Protein AF-A0A9D6T376-F1 (afdb_monomer)

pLDDT: mean 86.18, std 8.72, range [42.94, 95.0]

Mean predicted aligned error: 9.27 Å

Solvent-accessible surface area (backbone atoms only — not comparable to full-atom values): 6139 Å² total; per-residue (Å²): 133,87,81,71,58,67,71,65,48,52,59,59,74,43,45,68,60,57,46,50,54,46,54,53,51,36,46,54,73,42,64,71,70,85,71,83,85,55,94,90,64,85,88,83,72,82,58,58,64,38,57,50,51,54,54,52,48,50,57,63,57,78,66,73,80,85,81,55,79,44,94,50,92,51,68,74,31,44,58,50,19,54,51,51,40,51,52,51,49,50,56,37,60,78,66,69,68,126

Radius of gyration: 22.72 Å; Cα contacts (8 Å, |Δi|>4): 39; chains: 1; bounding box: 47×29×63 Å

Foldseek 3Di:
DDDDPPVVVVCVVCVVVVVVVVVVVCLLVQVPDPDDDDVPDDDDGPRVVNVVCVVVVVVVQVPDQDAFDFPDDDPVSVVVRVVVSVVVVVVCVVVVSD

Structure (mmCIF, N/CA/C/O backbone):
data_AF-A0A9D6T376-F1
#
_entry.id   AF-A0A9D6T376-F1
#
loop_
_atom_site.group_PDB
_atom_site.id
_atom_site.type_symbol
_atom_site.label_atom_id
_atom_site.label_alt_id
_atom_site.label_comp_id
_atom_site.label_asym_id
_atom_site.label_entity_id
_atom_site.label_seq_id
_atom_site.pdbx_PDB_ins_code
_atom_site.Cartn_x
_atom_site.Cartn_y
_atom_site.Cartn_z
_atom_site.occupancy
_atom_site.B_iso_or_equiv
_atom_site.auth_seq_id
_atom_site.auth_comp_id
_atom_site.auth_asym_id
_atom_site.auth_atom_id
_atom_site.pdbx_PDB_model_num
ATOM 1 N N . MET A 1 1 ? -28.521 13.667 -24.011 1.00 42.94 1 MET A N 1
ATOM 2 C CA . MET A 1 1 ? -27.243 13.437 -23.305 1.00 42.94 1 MET A CA 1
ATOM 3 C C . MET A 1 1 ? -27.285 12.021 -22.772 1.00 42.94 1 MET A C 1
ATOM 5 O O . MET A 1 1 ? -28.193 11.727 -22.005 1.00 42.94 1 MET A O 1
ATOM 9 N N . GLU A 1 2 ? -26.398 11.139 -23.227 1.00 54.25 2 GLU A N 1
ATOM 10 C CA . GLU A 1 2 ? -26.360 9.756 -22.734 1.00 54.25 2 GLU A CA 1
ATOM 11 C C . GLU A 1 2 ? -25.847 9.714 -21.292 1.00 54.25 2 GLU A C 1
ATOM 13 O O . GLU A 1 2 ? -24.827 10.323 -20.963 1.00 54.25 2 GLU A O 1
ATOM 18 N N . GLN A 1 3 ? -26.558 8.990 -20.430 1.00 75.69 3 GLN A N 1
ATOM 19 C CA . GLN A 1 3 ? -26.107 8.711 -19.072 1.00 75.69 3 GLN A CA 1
ATOM 20 C C . GLN A 1 3 ? -25.185 7.490 -19.119 1.00 75.69 3 GLN A C 1
ATOM 22 O O . GLN A 1 3 ? -25.642 6.360 -19.277 1.00 75.69 3 GLN A O 1
ATOM 27 N N . LEU A 1 4 ? -23.875 7.725 -19.019 1.00 79.06 4 LEU A N 1
ATOM 28 C CA . LEU A 1 4 ? -22.888 6.647 -18.960 1.00 79.06 4 LEU A CA 1
ATOM 29 C C . LEU A 1 4 ? -23.123 5.780 -17.707 1.00 79.06 4 LEU A C 1
ATOM 31 O O . LEU A 1 4 ? -23.415 6.327 -16.641 1.00 79.06 4 LEU A O 1
ATOM 35 N N . PRO A 1 5 ? -22.967 4.447 -17.793 1.00 83.25 5 PRO A N 1
ATOM 36 C CA . PRO A 1 5 ? -23.200 3.562 -16.658 1.00 83.25 5 PRO A CA 1
ATOM 37 C C . PRO A 1 5 ? -22.201 3.841 -15.527 1.00 83.25 5 PRO A C 1
ATOM 39 O O . PRO A 1 5 ? -21.029 4.134 -15.777 1.00 83.25 5 PRO A O 1
ATOM 42 N N . LEU A 1 6 ? -22.656 3.701 -14.277 1.00 75.94 6 LEU A N 1
ATOM 43 C CA . LEU A 1 6 ? -21.935 4.135 -13.071 1.00 75.94 6 LEU A CA 1
ATOM 44 C C . LEU A 1 6 ? -20.436 3.740 -13.019 1.00 75.94 6 LEU A C 1
ATOM 46 O O . LEU A 1 6 ? -19.628 4.612 -12.696 1.00 75.94 6 LEU A O 1
ATOM 50 N N . PRO A 1 7 ? -20.004 2.515 -13.403 1.00 76.38 7 PRO A N 1
ATOM 51 C CA . PRO A 1 7 ? -18.581 2.160 -13.406 1.00 76.38 7 PRO A CA 1
ATOM 52 C C . PRO A 1 7 ? -17.728 3.021 -14.352 1.00 76.38 7 PRO A C 1
ATOM 54 O O . PRO A 1 7 ? -16.586 3.341 -14.031 1.00 76.38 7 PRO A O 1
ATOM 57 N N . GLN A 1 8 ? -18.278 3.445 -15.496 1.00 76.12 8 GLN A N 1
ATOM 58 C CA . GLN A 1 8 ? -17.586 4.327 -16.445 1.00 76.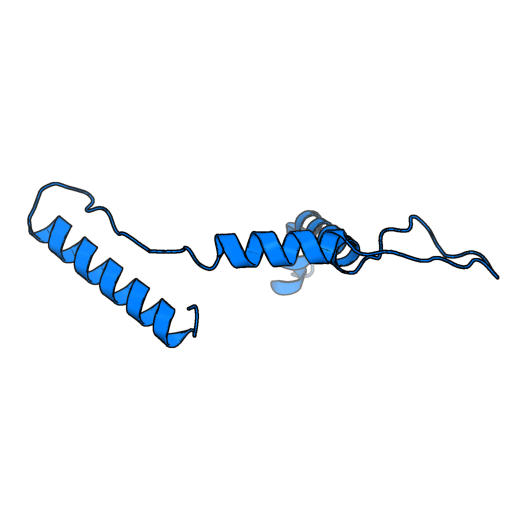12 8 GLN A CA 1
ATOM 59 C C . GLN A 1 8 ? -17.535 5.782 -15.962 1.00 76.12 8 GLN A C 1
ATOM 61 O O . GLN A 1 8 ? -16.617 6.512 -16.334 1.00 76.12 8 GLN A O 1
ATOM 66 N N . VAL A 1 9 ? -18.492 6.203 -15.128 1.00 75.94 9 VAL A N 1
ATOM 67 C CA . VAL A 1 9 ? -18.466 7.513 -14.459 1.00 75.94 9 VAL A CA 1
ATOM 68 C C . VAL A 1 9 ? -17.378 7.519 -13.383 1.00 75.94 9 VAL A C 1
ATOM 70 O O . VAL A 1 9 ? -16.485 8.365 -13.427 1.00 75.94 9 VAL A O 1
ATOM 73 N N . ILE A 1 10 ? -17.371 6.518 -12.494 1.00 70.19 10 ILE A N 1
ATOM 74 C CA . ILE A 1 10 ? -16.364 6.353 -11.430 1.00 70.19 10 ILE A CA 1
ATOM 75 C C . ILE A 1 10 ? -14.944 6.284 -12.019 1.00 70.19 10 ILE A C 1
ATOM 77 O O . ILE A 1 10 ? -14.056 7.018 -11.585 1.00 70.19 10 ILE A O 1
ATOM 81 N N . ALA A 1 11 ? -14.734 5.489 -13.076 1.00 68.75 11 ALA A N 1
ATOM 82 C CA . ALA A 1 11 ? -13.435 5.369 -13.745 1.00 68.75 11 ALA A CA 1
ATOM 83 C C . ALA A 1 11 ? -12.909 6.690 -14.350 1.00 68.75 11 ALA A C 1
ATOM 85 O O . ALA A 1 11 ? -11.701 6.840 -14.540 1.00 68.75 11 ALA A O 1
ATOM 86 N N . ARG A 1 12 ? -13.791 7.656 -14.649 1.00 72.75 12 ARG A N 1
ATOM 87 C CA . ARG A 1 12 ? -13.410 9.001 -15.117 1.00 72.75 12 ARG A CA 1
ATOM 88 C C . ARG A 1 12 ? -13.146 9.956 -13.950 1.00 72.75 12 ARG A C 1
ATOM 90 O O . ARG A 1 12 ? -12.156 10.687 -14.001 1.00 72.75 12 ARG A O 1
ATOM 97 N N . MET A 1 13 ? -13.974 9.908 -12.902 1.00 75.38 13 MET A N 1
ATOM 98 C CA . MET A 1 13 ? -13.801 10.706 -11.677 1.00 75.38 13 MET A CA 1
ATOM 99 C C . MET A 1 13 ? -12.448 10.431 -11.008 1.00 75.38 13 MET A C 1
ATOM 101 O O . MET A 1 13 ? -11.721 11.363 -10.679 1.00 75.38 13 MET A O 1
ATOM 105 N N . ASP A 1 14 ? -12.062 9.160 -10.897 1.00 82.81 14 ASP A N 1
ATOM 106 C CA . ASP A 1 14 ? -10.843 8.734 -10.198 1.00 82.81 14 ASP A CA 1
ATOM 107 C C . ASP A 1 14 ? -9.599 8.618 -11.099 1.00 82.81 14 ASP A C 1
ATOM 109 O O . ASP A 1 14 ? -8.595 8.009 -10.720 1.00 82.81 14 ASP A O 1
ATOM 113 N N . SER A 1 15 ? -9.627 9.213 -12.294 1.00 83.94 15 SER A N 1
ATOM 114 C CA . SER A 1 15 ? -8.574 9.058 -13.312 1.00 83.94 15 SER A CA 1
ATOM 115 C C . SER A 1 15 ? -7.164 9.461 -12.843 1.00 83.94 15 SER A C 1
ATOM 117 O O . SER A 1 15 ? -6.184 8.846 -13.269 1.00 83.94 15 SER A O 1
ATOM 119 N N . GLN A 1 16 ? -7.033 10.426 -11.923 1.00 87.69 16 GLN A N 1
ATOM 120 C CA . GLN A 1 16 ? -5.753 10.759 -11.279 1.00 87.69 16 GLN A CA 1
ATOM 121 C C . GLN A 1 16 ? -5.300 9.682 -10.276 1.00 87.69 16 GLN A C 1
ATOM 123 O O . GLN A 1 16 ? -4.129 9.304 -10.280 1.00 87.69 16 GLN A O 1
ATOM 128 N N . ARG A 1 17 ? -6.210 9.144 -9.449 1.00 86.44 17 ARG A N 1
ATOM 129 C CA . ARG A 1 17 ? -5.890 8.096 -8.460 1.00 86.44 17 ARG A CA 1
ATOM 130 C C . ARG A 1 17 ? -5.474 6.797 -9.150 1.00 86.44 17 ARG A C 1
ATOM 132 O O . ARG A 1 17 ? -4.471 6.197 -8.778 1.00 86.44 17 ARG A O 1
ATOM 139 N N . LEU A 1 18 ? -6.201 6.407 -10.199 1.00 88.12 18 LEU A N 1
ATOM 140 C CA . LEU A 1 18 ? -5.892 5.229 -11.016 1.00 88.12 18 LEU A CA 1
ATOM 141 C C . LEU A 1 18 ? -4.543 5.360 -11.743 1.00 88.12 18 LEU A C 1
ATOM 143 O O . LEU A 1 18 ? -3.815 4.375 -11.860 1.00 88.12 18 LEU A O 1
ATOM 147 N N . ARG A 1 19 ? -4.180 6.573 -12.184 1.00 89.94 19 ARG A N 1
ATOM 148 C CA . ARG A 1 19 ? -2.853 6.861 -12.747 1.00 89.94 19 ARG A CA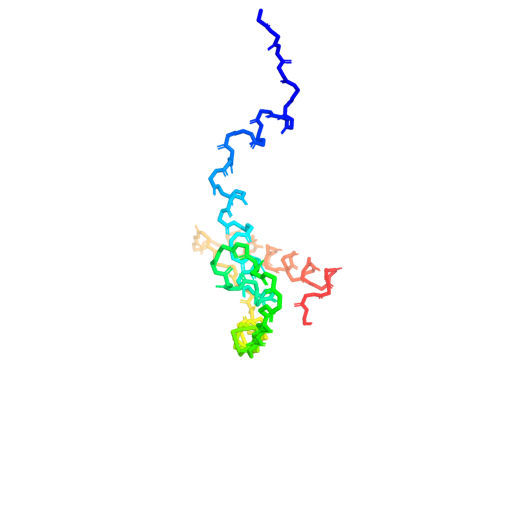 1
ATOM 149 C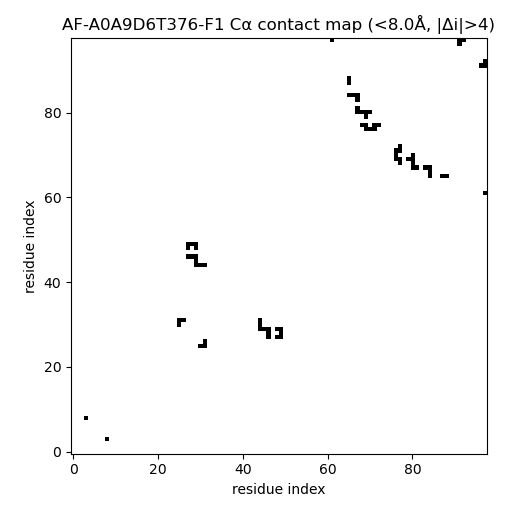 C . ARG A 1 19 ? -1.748 6.675 -11.704 1.00 89.94 19 ARG A C 1
ATOM 151 O O . ARG A 1 19 ? -0.821 5.917 -11.966 1.00 89.94 19 ARG A O 1
ATOM 158 N N . GLY A 1 20 ? -1.883 7.276 -10.519 1.00 91.94 20 GLY A N 1
ATOM 159 C CA . GLY A 1 20 ? -0.899 7.135 -9.438 1.00 91.94 20 GLY A CA 1
ATOM 160 C C . GLY A 1 20 ? -0.718 5.684 -8.979 1.00 91.94 20 GLY A C 1
ATOM 161 O O . GLY A 1 20 ? 0.408 5.213 -8.846 1.00 91.94 20 GLY A O 1
ATOM 162 N N . TYR A 1 21 ? -1.810 4.922 -8.831 1.00 92.12 21 TYR A N 1
ATOM 163 C CA . TYR A 1 21 ? -1.735 3.483 -8.541 1.00 92.12 21 TYR A CA 1
ATOM 164 C C . TYR A 1 21 ? -0.950 2.710 -9.606 1.00 92.12 21 TYR A C 1
ATOM 166 O O . TYR A 1 21 ? -0.150 1.841 -9.260 1.00 92.12 21 TYR A O 1
ATOM 174 N N . ARG A 1 22 ? -1.138 3.039 -10.890 1.00 90.38 22 ARG A N 1
ATOM 175 C CA . ARG A 1 22 ? -0.362 2.432 -11.972 1.00 90.38 22 ARG A CA 1
ATOM 176 C C . ARG A 1 22 ? 1.114 2.820 -11.903 1.00 90.38 22 ARG A C 1
ATOM 178 O O . ARG A 1 22 ? 1.955 1.937 -11.984 1.00 90.38 22 ARG A O 1
ATOM 185 N N . GLU A 1 23 ? 1.430 4.097 -11.713 1.00 91.62 23 GLU A N 1
ATOM 186 C CA . GLU A 1 23 ? 2.812 4.592 -11.622 1.00 91.62 23 GLU A CA 1
ATOM 187 C C . GLU A 1 23 ? 3.572 3.957 -10.441 1.00 91.62 23 GLU A C 1
ATOM 189 O O . GLU A 1 23 ? 4.723 3.545 -10.592 1.00 91.62 23 GLU A O 1
ATOM 194 N N . HIS A 1 24 ? 2.919 3.778 -9.287 1.00 92.56 24 HIS A N 1
ATOM 195 C CA . HIS A 1 24 ? 3.495 3.072 -8.138 1.00 92.56 24 HIS A CA 1
ATOM 196 C C . HIS A 1 24 ? 3.653 1.558 -8.370 1.00 92.56 24 HIS A C 1
ATOM 198 O O . HIS A 1 24 ? 4.659 0.982 -7.953 1.00 92.56 24 HIS A O 1
ATOM 204 N N . LEU A 1 25 ? 2.703 0.910 -9.054 1.00 92.88 25 LEU A N 1
ATOM 205 C CA . LEU A 1 25 ? 2.788 -0.512 -9.407 1.00 92.88 25 LEU A CA 1
ATOM 206 C C . LEU A 1 25 ? 3.882 -0.778 -10.453 1.00 92.88 25 LEU A C 1
ATOM 208 O O . LEU A 1 25 ? 4.663 -1.717 -10.305 1.00 92.88 25 LEU A O 1
ATOM 212 N N . ASP A 1 26 ? 3.981 0.069 -11.477 1.00 92.44 26 ASP A N 1
ATOM 213 C CA . ASP A 1 26 ? 5.030 0.018 -12.496 1.00 92.44 26 ASP A CA 1
ATOM 214 C C . ASP A 1 26 ? 6.415 0.242 -11.838 1.00 92.44 26 ASP A C 1
ATOM 216 O O . ASP A 1 26 ? 7.345 -0.533 -12.083 1.00 92.44 26 ASP A O 1
ATOM 220 N N . PHE A 1 27 ? 6.543 1.187 -10.892 1.00 91.62 27 PHE A N 1
ATOM 221 C CA . PHE A 1 27 ? 7.756 1.367 -10.075 1.00 91.62 27 PHE A CA 1
ATOM 222 C C . PHE A 1 27 ? 8.116 0.129 -9.233 1.00 91.62 27 PHE A C 1
ATOM 224 O O . PHE A 1 27 ? 9.273 -0.304 -9.262 1.00 91.62 27 PHE A O 1
ATOM 231 N N . TYR A 1 28 ? 7.147 -0.458 -8.518 1.00 93.19 28 TYR A N 1
ATOM 232 C CA . TYR A 1 28 ? 7.328 -1.663 -7.693 1.00 93.19 28 TYR A CA 1
ATOM 233 C C . TYR A 1 28 ? 7.746 -2.881 -8.529 1.00 93.19 28 TYR A C 1
ATOM 235 O O . TYR A 1 28 ? 8.603 -3.659 -8.113 1.00 93.19 28 TYR A O 1
ATOM 243 N N . ASN A 1 29 ? 7.223 -3.008 -9.749 1.00 92.25 29 ASN A N 1
ATOM 244 C CA . ASN A 1 29 ? 7.619 -4.044 -10.705 1.00 92.25 29 ASN A CA 1
ATOM 245 C C . ASN A 1 29 ? 8.980 -3.774 -11.384 1.00 92.25 29 ASN A C 1
ATOM 247 O O . ASN A 1 29 ? 9.470 -4.620 -12.131 1.00 92.25 29 ASN A O 1
ATOM 251 N N . GLY A 1 30 ? 9.625 -2.629 -11.129 1.00 91.31 30 GLY A N 1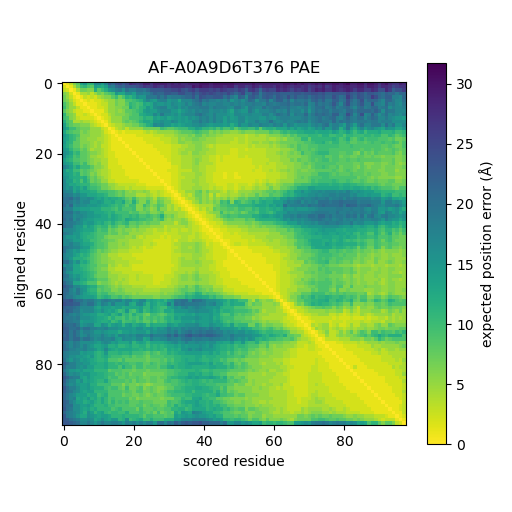
ATOM 252 C CA . GLY A 1 30 ? 10.920 -2.271 -11.718 1.00 91.31 30 GLY A CA 1
ATOM 253 C C . GLY A 1 30 ? 10.835 -1.660 -13.125 1.00 91.31 30 GLY A C 1
ATOM 254 O O . GLY A 1 30 ? 11.857 -1.531 -13.810 1.00 91.31 30 GLY A O 1
ATOM 255 N N . VAL A 1 31 ? 9.644 -1.239 -13.558 1.00 90.00 31 VAL A N 1
ATOM 256 C CA . VAL A 1 31 ? 9.384 -0.521 -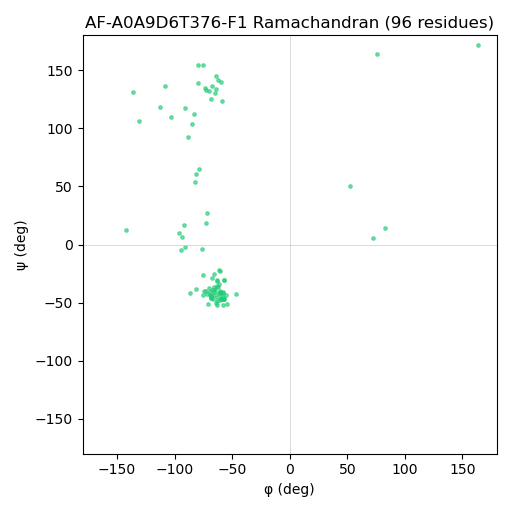14.818 1.00 90.00 31 VAL A CA 1
ATOM 257 C C . VAL A 1 31 ? 9.700 0.970 -14.625 1.00 90.00 31 VAL A C 1
ATOM 259 O O . VAL A 1 31 ? 8.854 1.849 -14.724 1.00 90.00 31 VAL A O 1
ATOM 262 N N . GLN A 1 32 ? 10.963 1.251 -14.302 1.00 81.81 32 GLN A N 1
ATOM 263 C CA . GLN A 1 32 ? 11.458 2.582 -13.914 1.00 81.81 32 GLN A CA 1
ATOM 264 C C . GLN A 1 32 ? 12.044 3.380 -15.096 1.00 81.81 32 GLN A C 1
ATOM 266 O O . GLN A 1 32 ? 12.439 4.535 -14.951 1.00 81.81 32 GLN A O 1
ATOM 271 N N . TRP A 1 33 ? 12.126 2.767 -16.280 1.00 84.44 33 TRP A N 1
ATOM 272 C CA . TRP A 1 33 ? 12.772 3.352 -17.453 1.00 84.44 33 TRP A CA 1
ATOM 273 C C . TRP A 1 33 ? 11.836 4.294 -18.210 1.00 84.44 33 TRP A C 1
ATOM 275 O O . TRP A 1 33 ? 10.886 3.852 -18.855 1.00 84.44 33 TRP A O 1
ATOM 285 N N . LEU A 1 34 ? 12.152 5.589 -18.188 1.00 79.06 34 LEU A N 1
ATOM 286 C CA . LEU A 1 34 ? 11.406 6.606 -18.927 1.00 79.06 34 LEU A CA 1
ATOM 287 C C . LEU A 1 34 ? 11.522 6.396 -20.448 1.00 79.06 34 LEU A C 1
ATOM 289 O O . LEU A 1 34 ? 12.616 6.276 -21.003 1.00 79.06 34 LEU A O 1
ATOM 293 N N . GLY A 1 35 ? 10.373 6.405 -21.127 1.00 81.62 35 GLY A N 1
ATOM 294 C CA . GLY A 1 35 ? 10.276 6.316 -22.585 1.00 81.62 35 GLY A CA 1
ATOM 295 C C . GLY A 1 35 ? 10.519 4.920 -23.176 1.00 81.62 35 GLY A C 1
ATOM 296 O O . GLY A 1 35 ? 11.060 4.006 -22.549 1.00 81.62 35 GLY A O 1
ATOM 297 N N . THR A 1 36 ? 10.112 4.753 -24.434 1.00 80.75 36 THR A N 1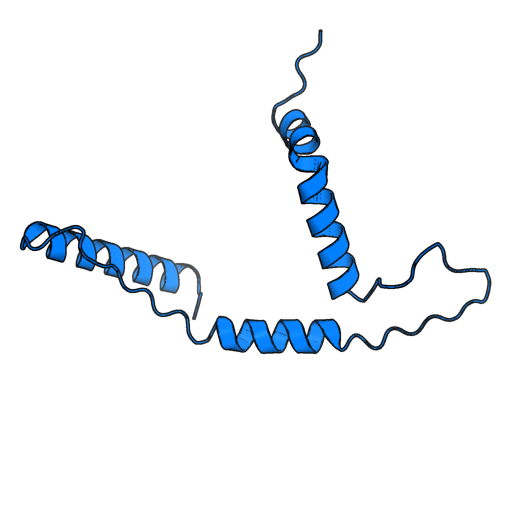
ATOM 298 C CA . THR A 1 36 ? 10.231 3.495 -25.189 1.00 80.75 36 THR A CA 1
ATOM 299 C C . THR A 1 36 ? 11.683 3.028 -25.316 1.00 80.75 36 THR A C 1
ATOM 301 O O . THR A 1 36 ? 12.572 3.838 -25.583 1.00 80.75 36 THR A O 1
ATOM 304 N N . ALA A 1 37 ? 11.920 1.719 -25.194 1.00 81.81 37 ALA A N 1
ATOM 305 C CA . ALA A 1 37 ? 13.229 1.127 -25.465 1.00 81.81 37 ALA A CA 1
ATOM 306 C C . ALA A 1 37 ? 13.624 1.298 -26.942 1.00 81.81 37 ALA A C 1
ATOM 308 O O . ALA A 1 37 ? 12.826 1.047 -27.849 1.00 81.81 37 ALA A O 1
ATOM 309 N N . ARG A 1 38 ? 14.862 1.724 -27.192 1.00 86.12 38 ARG A N 1
ATOM 310 C CA . ARG A 1 38 ? 15.423 1.899 -28.537 1.00 86.12 38 ARG A CA 1
ATOM 311 C C . ARG A 1 38 ? 15.860 0.551 -29.117 1.00 86.12 38 ARG A C 1
ATOM 313 O O . ARG A 1 38 ? 16.208 -0.389 -28.402 1.00 86.12 38 ARG A O 1
ATOM 320 N N . ARG A 1 39 ? 15.886 0.442 -30.448 1.00 86.62 39 ARG A N 1
ATOM 321 C CA . ARG A 1 39 ? 16.317 -0.783 -31.145 1.00 86.62 39 ARG A CA 1
ATOM 322 C C . ARG A 1 39 ? 17.763 -1.135 -30.751 1.00 86.62 39 ARG A C 1
ATOM 324 O O . ARG A 1 39 ? 18.660 -0.331 -30.977 1.00 86.62 39 ARG A O 1
ATOM 331 N N . ARG A 1 40 ? 17.976 -2.353 -30.230 1.00 88.75 40 ARG A N 1
ATOM 332 C CA . ARG A 1 40 ? 19.241 -2.881 -29.650 1.00 88.75 40 ARG A CA 1
ATOM 333 C C . ARG A 1 40 ? 19.646 -2.317 -28.274 1.00 88.75 40 ARG A C 1
ATOM 335 O O . ARG A 1 40 ? 20.713 -2.679 -27.786 1.00 88.75 40 ARG A O 1
ATOM 342 N N . GLU A 1 41 ? 18.822 -1.499 -27.623 1.00 89.06 41 GLU A N 1
ATOM 343 C CA . GLU A 1 41 ? 19.058 -1.082 -26.235 1.00 89.06 41 GLU A CA 1
ATOM 344 C C . GLU A 1 41 ? 18.910 -2.280 -25.278 1.00 89.06 41 GLU A C 1
ATOM 346 O O . GLU A 1 41 ? 17.977 -3.074 -25.408 1.00 89.06 41 GLU A O 1
ATOM 351 N N . ARG A 1 42 ? 19.824 -2.418 -24.309 1.00 87.62 42 ARG A N 1
ATOM 352 C CA . ARG A 1 42 ? 19.718 -3.392 -23.211 1.00 87.62 42 ARG A CA 1
ATOM 353 C C . ARG A 1 42 ? 19.516 -2.632 -21.904 1.00 87.62 42 ARG A C 1
ATOM 355 O O . ARG A 1 42 ? 20.382 -1.855 -21.517 1.00 87.62 42 ARG A O 1
ATOM 362 N N . ARG A 1 43 ? 18.386 -2.867 -21.237 1.00 87.81 43 ARG A N 1
ATOM 363 C CA . ARG A 1 43 ? 18.035 -2.293 -19.928 1.00 87.81 43 ARG A CA 1
ATOM 364 C C . ARG A 1 43 ? 18.113 -3.386 -18.863 1.00 87.81 43 ARG A C 1
ATOM 366 O O . ARG A 1 43 ? 17.652 -4.498 -19.107 1.00 87.81 43 ARG A O 1
ATOM 373 N N . LEU A 1 44 ? 18.690 -3.073 -17.705 1.00 89.19 44 LEU A N 1
ATOM 374 C CA . LEU A 1 44 ? 18.817 -3.981 -16.560 1.00 89.19 44 LEU A CA 1
ATOM 375 C C . LEU A 1 44 ? 18.345 -3.252 -15.298 1.00 89.19 44 LEU A C 1
ATOM 377 O O . LEU A 1 44 ? 19.042 -2.367 -14.808 1.00 89.19 44 LEU A O 1
ATOM 381 N N . THR A 1 45 ? 17.164 -3.600 -14.779 1.00 89.94 45 THR A N 1
ATOM 382 C CA . THR A 1 45 ? 16.686 -3.071 -13.492 1.00 89.94 45 THR A CA 1
ATOM 383 C C . THR A 1 45 ? 17.116 -3.995 -12.358 1.00 89.94 45 THR A C 1
ATOM 385 O O . THR A 1 45 ? 16.646 -5.128 -12.269 1.00 89.94 45 THR A O 1
ATOM 388 N N . PHE A 1 46 ? 17.937 -3.496 -11.436 1.00 91.38 46 PHE A N 1
ATOM 389 C CA . PHE A 1 46 ? 18.193 -4.158 -10.157 1.00 91.38 46 PHE A CA 1
ATOM 390 C C . PHE A 1 46 ? 17.138 -3.688 -9.146 1.00 91.38 46 PHE A C 1
ATOM 392 O O . PHE A 1 46 ? 17.274 -2.629 -8.536 1.00 91.38 46 PHE A O 1
ATOM 399 N N . ASN A 1 47 ? 16.033 -4.432 -9.027 1.00 91.56 47 ASN A N 1
ATOM 400 C CA . ASN A 1 47 ? 14.840 -3.998 -8.289 1.00 91.56 47 ASN A CA 1
ATOM 401 C C . ASN A 1 47 ? 14.976 -4.153 -6.756 1.00 91.56 47 ASN A C 1
ATOM 403 O O . ASN A 1 47 ? 14.252 -4.913 -6.113 1.00 91.56 47 ASN A O 1
ATOM 407 N N . TYR A 1 48 ? 15.900 -3.396 -6.161 1.00 93.00 48 TYR A N 1
ATOM 408 C CA . TYR A 1 48 ? 16.039 -3.278 -4.705 1.00 93.00 48 TYR A CA 1
ATOM 409 C C . TYR A 1 48 ? 14.830 -2.593 -4.047 1.00 93.00 48 TYR A C 1
ATOM 411 O O . TYR A 1 48 ? 14.537 -2.862 -2.884 1.00 93.00 48 TYR A O 1
ATOM 419 N N . ALA A 1 49 ? 14.100 -1.752 -4.792 1.00 90.56 49 ALA A N 1
ATOM 420 C CA . ALA A 1 49 ? 12.899 -1.074 -4.308 1.00 90.56 49 ALA A CA 1
ATOM 421 C C . ALA A 1 49 ? 11.829 -2.073 -3.841 1.00 90.56 49 ALA A C 1
ATOM 423 O O . ALA A 1 49 ? 11.333 -1.942 -2.723 1.00 90.56 49 ALA A O 1
ATOM 424 N N . LYS A 1 50 ? 11.539 -3.115 -4.635 1.00 94.31 50 LYS A N 1
ATOM 425 C CA . LYS A 1 50 ? 10.632 -4.200 -4.232 1.00 94.31 50 LYS A CA 1
ATOM 426 C C . LYS A 1 50 ? 11.091 -4.891 -2.947 1.00 94.31 50 LYS A C 1
ATOM 428 O O . LYS A 1 50 ? 10.289 -5.041 -2.037 1.00 94.31 50 LYS A O 1
ATOM 433 N N . VAL A 1 51 ? 12.374 -5.245 -2.835 1.00 95.00 51 VAL A N 1
ATOM 434 C CA . VAL A 1 51 ? 12.920 -5.921 -1.639 1.00 95.00 51 VAL A CA 1
ATOM 435 C C . VAL A 1 51 ? 12.759 -5.059 -0.381 1.00 95.00 51 VAL A C 1
ATOM 437 O O . VAL A 1 51 ? 12.396 -5.573 0.677 1.00 95.00 51 VAL A O 1
ATOM 440 N N . PHE A 1 52 ? 12.987 -3.746 -0.489 1.00 94.38 52 PHE A N 1
ATOM 441 C CA . PHE A 1 52 ? 12.789 -2.816 0.623 1.00 94.38 52 PHE A CA 1
ATOM 442 C C . PHE A 1 52 ? 11.307 -2.665 0.993 1.00 94.38 52 PHE A C 1
ATOM 444 O O . PHE A 1 52 ? 10.972 -2.769 2.172 1.00 94.38 52 PHE A O 1
ATOM 451 N N . VAL A 1 53 ? 10.422 -2.483 0.005 1.00 93.88 53 VAL A N 1
ATOM 452 C CA . VAL A 1 53 ? 8.965 -2.411 0.220 1.00 93.88 53 VAL A CA 1
ATOM 453 C C . VAL A 1 53 ? 8.463 -3.687 0.890 1.00 93.88 53 VAL A C 1
ATOM 455 O O . VAL A 1 53 ? 7.869 -3.602 1.957 1.00 93.88 53 VAL A O 1
ATOM 458 N N . ASP A 1 54 ? 8.781 -4.862 0.346 1.00 94.25 54 ASP A N 1
ATOM 459 C CA . ASP A 1 54 ? 8.361 -6.152 0.901 1.00 94.25 54 ASP A CA 1
ATOM 460 C C . ASP A 1 54 ? 8.845 -6.325 2.353 1.00 94.25 54 ASP A C 1
ATOM 462 O O . ASP A 1 54 ? 8.083 -6.766 3.215 1.00 94.25 54 ASP A O 1
ATOM 466 N N . LYS A 1 55 ? 10.093 -5.936 2.663 1.00 94.44 55 LYS A N 1
ATOM 467 C CA . LYS A 1 55 ? 10.660 -6.078 4.014 1.00 94.44 55 LYS A CA 1
ATOM 468 C C . LYS A 1 55 ? 10.070 -5.089 5.025 1.00 94.44 55 LYS A C 1
ATOM 470 O O . LYS A 1 55 ? 9.826 -5.482 6.167 1.00 94.44 55 LYS A O 1
ATOM 475 N N . VAL A 1 56 ? 9.839 -3.837 4.627 1.00 93.69 56 VAL A N 1
ATOM 476 C CA . VAL A 1 56 ? 9.183 -2.826 5.475 1.00 93.69 56 VAL A CA 1
ATOM 477 C C . VAL A 1 56 ? 7.717 -3.191 5.691 1.00 93.69 56 VAL A C 1
ATOM 479 O O . VAL A 1 56 ? 7.255 -3.180 6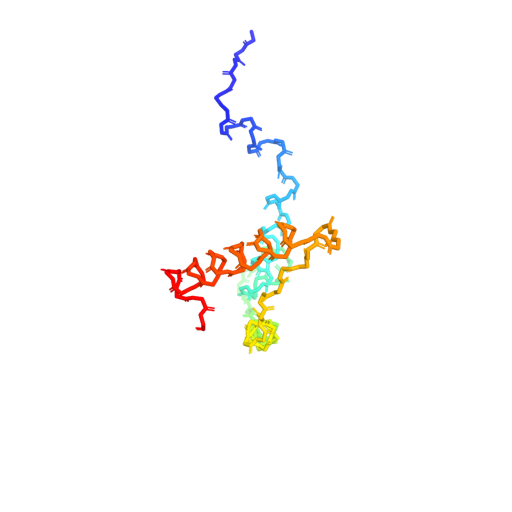.830 1.00 93.69 56 VAL A O 1
ATOM 482 N N . THR A 1 57 ? 7.004 -3.598 4.639 1.00 91.06 57 THR A N 1
ATOM 483 C CA . THR A 1 57 ? 5.622 -4.076 4.741 1.00 91.06 57 THR A CA 1
ATOM 484 C C . THR A 1 57 ? 5.532 -5.292 5.655 1.00 91.06 57 THR A C 1
ATOM 486 O O . THR A 1 57 ? 4.707 -5.271 6.558 1.00 91.06 57 THR A O 1
ATOM 489 N N . ALA A 1 58 ? 6.400 -6.300 5.523 1.00 89.00 58 ALA A N 1
ATOM 490 C CA . ALA A 1 58 ? 6.388 -7.460 6.419 1.00 89.00 58 ALA A CA 1
ATOM 491 C C . ALA A 1 58 ? 6.512 -7.066 7.905 1.00 89.00 58 ALA A C 1
ATOM 493 O O . ALA A 1 58 ? 5.759 -7.570 8.731 1.00 89.00 58 ALA A O 1
ATOM 494 N N . TYR A 1 59 ? 7.403 -6.125 8.240 1.00 89.62 59 TYR A N 1
ATOM 495 C CA . TYR A 1 59 ? 7.593 -5.647 9.618 1.00 89.62 59 TYR A CA 1
ATOM 496 C C . TYR A 1 59 ? 6.402 -4.819 10.144 1.00 89.62 59 TYR A C 1
ATOM 498 O O . TYR A 1 59 ? 5.970 -4.993 11.284 1.00 89.62 59 TYR A O 1
ATOM 506 N N . LEU A 1 60 ? 5.835 -3.946 9.302 1.00 87.38 60 LEU A N 1
ATOM 507 C CA . LEU A 1 60 ? 4.620 -3.182 9.620 1.00 87.38 60 LEU A CA 1
ATOM 508 C C . LEU A 1 60 ? 3.372 -4.073 9.733 1.00 87.38 60 LEU A C 1
ATOM 510 O O . LEU A 1 60 ? 2.445 -3.739 10.465 1.00 87.38 60 LEU A O 1
ATOM 514 N N . MET A 1 61 ? 3.333 -5.202 9.021 1.00 82.88 61 MET A N 1
ATOM 515 C CA . MET A 1 61 ? 2.235 -6.163 9.103 1.00 82.88 61 MET A CA 1
ATOM 516 C C . MET A 1 61 ? 2.395 -7.093 10.317 1.00 82.88 61 MET A C 1
ATOM 518 O O . MET A 1 61 ? 1.418 -7.343 11.017 1.00 82.88 61 MET A O 1
ATOM 522 N N . SER A 1 62 ? 3.595 -7.541 10.680 1.00 80.00 62 SER A N 1
ATOM 523 C CA . SER A 1 62 ? 3.798 -8.452 11.824 1.00 80.00 62 SER A CA 1
ATOM 524 C C . SER A 1 62 ? 3.621 -7.804 13.217 1.00 80.00 62 SER A C 1
ATOM 526 O O . SER A 1 62 ? 4.149 -8.316 14.199 1.00 80.00 62 SER A O 1
ATOM 528 N N . SER A 1 63 ? 2.961 -6.642 13.314 1.00 69.81 63 SER A N 1
ATOM 529 C CA . SER A 1 63 ? 2.840 -5.825 14.535 1.00 69.81 63 SER A CA 1
ATOM 530 C C . SER A 1 63 ? 1.461 -5.138 14.729 1.00 69.81 63 SER A C 1
ATOM 532 O O . SER A 1 63 ? 1.321 -4.270 15.591 1.00 69.81 63 SER A O 1
ATOM 534 N N . ARG A 1 64 ? 0.420 -5.522 13.961 1.00 73.81 64 ARG A N 1
ATOM 535 C CA . ARG A 1 64 ? -0.915 -4.861 13.875 1.00 73.81 64 ARG A CA 1
ATOM 536 C C . ARG A 1 64 ? -1.935 -5.218 14.989 1.00 73.81 64 ARG A C 1
ATOM 538 O O . ARG A 1 64 ? -3.065 -5.594 14.676 1.00 73.81 64 ARG A O 1
ATOM 545 N N . THR A 1 65 ? -1.625 -5.091 16.280 1.00 77.19 65 THR A N 1
ATOM 546 C CA . THR A 1 65 ? -2.665 -5.342 17.310 1.00 77.19 65 THR A CA 1
ATOM 547 C C . THR A 1 65 ? -3.755 -4.260 17.289 1.00 77.19 65 THR A C 1
ATOM 549 O O . THR A 1 65 ? -3.461 -3.074 17.439 1.00 77.19 65 THR A O 1
ATOM 552 N N . PHE A 1 66 ? -5.026 -4.652 17.159 1.00 82.06 66 PHE A N 1
ATOM 553 C CA . PHE A 1 66 ? -6.165 -3.741 17.331 1.00 82.06 66 PHE A CA 1
ATOM 554 C C . PHE A 1 66 ? -6.475 -3.512 18.813 1.00 82.06 66 PHE A C 1
ATOM 556 O O . PHE A 1 66 ? -6.503 -4.463 19.593 1.00 82.06 66 PHE A O 1
ATOM 563 N N . SER A 1 67 ? -6.785 -2.267 19.181 1.00 87.56 67 SER A N 1
ATOM 564 C CA . SER A 1 67 ? -7.368 -1.927 20.481 1.00 87.56 67 SER A CA 1
ATOM 565 C C . SER A 1 67 ? -8.499 -0.922 20.297 1.00 87.56 67 SER A C 1
ATOM 567 O O . SER A 1 67 ? -8.334 0.075 19.587 1.00 87.56 67 SER A O 1
ATOM 569 N N . VAL A 1 68 ? -9.657 -1.179 20.911 1.00 90.38 68 VAL A N 1
ATOM 570 C CA . VAL A 1 68 ? -10.828 -0.295 20.797 1.00 90.38 68 VAL A CA 1
ATOM 571 C C . VAL A 1 68 ? -10.983 0.534 22.068 1.00 90.38 68 VAL A C 1
ATOM 573 O O . VAL A 1 68 ? -11.370 0.030 23.121 1.00 90.38 68 VAL A O 1
ATOM 576 N N . LEU A 1 69 ? -10.726 1.839 21.968 1.00 91.50 69 LEU A N 1
ATOM 577 C CA . LEU A 1 69 ? -10.935 2.763 23.082 1.00 91.50 69 LEU A CA 1
ATOM 578 C C . LEU A 1 69 ? -12.439 3.031 23.302 1.00 91.50 69 LEU A C 1
ATOM 580 O O . LEU A 1 69 ? -13.165 3.296 22.339 1.00 91.50 69 LEU A O 1
ATOM 584 N N . PRO A 1 70 ? -12.939 3.007 24.552 1.00 91.50 70 PRO A N 1
ATOM 585 C CA . PRO A 1 70 ? -14.331 3.322 24.841 1.00 91.50 70 PRO A CA 1
ATOM 586 C C . PRO A 1 70 ? -14.599 4.824 24.702 1.00 91.50 70 PRO A C 1
ATOM 588 O O . PRO A 1 70 ? -13.900 5.650 25.282 1.00 91.50 70 PRO A O 1
ATOM 591 N N . ALA A 1 71 ? -15.683 5.181 24.009 1.00 89.19 71 ALA A N 1
ATOM 592 C CA . ALA A 1 71 ? -16.121 6.566 23.789 1.00 89.19 71 ALA A CA 1
ATOM 593 C C . ALA A 1 71 ? -16.711 7.261 25.046 1.00 89.19 71 ALA A C 1
ATOM 595 O O . ALA A 1 71 ? -17.584 8.119 24.938 1.00 89.19 71 ALA A O 1
ATOM 596 N N . GLY A 1 72 ? -16.296 6.857 26.250 1.00 88.81 72 GLY A N 1
ATOM 597 C CA . GLY A 1 72 ? -16.798 7.370 27.524 1.00 88.81 72 GLY A CA 1
ATOM 598 C C . GLY A 1 72 ? -16.462 6.469 28.717 1.00 88.81 72 GLY A C 1
ATOM 599 O O . GLY A 1 72 ? -15.976 5.349 28.564 1.00 88.81 72 GLY A O 1
ATOM 600 N N . THR A 1 73 ? -16.740 6.954 29.928 1.00 85.06 73 THR A N 1
ATOM 601 C CA . THR A 1 73 ? -16.357 6.308 31.200 1.00 85.06 73 THR A CA 1
ATOM 602 C C . THR A 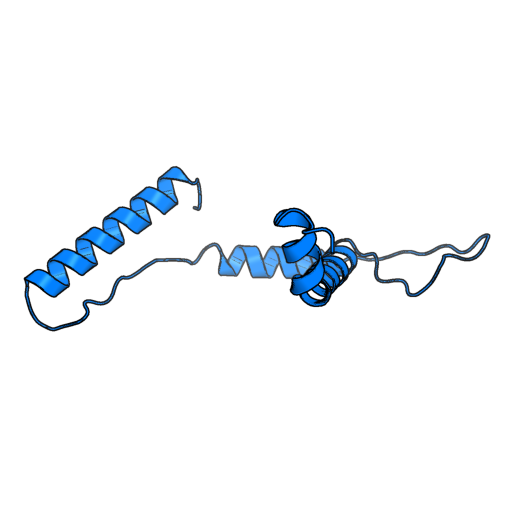1 73 ? -17.394 5.332 31.776 1.00 85.06 73 THR A C 1
ATOM 604 O O . THR A 1 73 ? -17.138 4.717 32.816 1.00 85.06 73 THR A O 1
ATOM 607 N N . SER A 1 74 ? -18.554 5.161 31.133 1.00 89.44 74 SER A N 1
ATOM 608 C CA . SER A 1 74 ? -19.616 4.251 31.588 1.00 89.44 74 SER A CA 1
ATOM 609 C C . SER A 1 74 ? -19.286 2.775 31.320 1.00 89.44 74 SER A C 1
ATOM 611 O O . SER A 1 74 ? -18.546 2.444 30.391 1.00 89.44 74 SER A O 1
ATOM 613 N N . SER A 1 75 ? -19.858 1.860 32.111 1.00 87.56 75 SER A N 1
ATOM 614 C CA . SER A 1 75 ? -19.740 0.403 31.900 1.00 87.56 75 SER A CA 1
ATOM 615 C C . SER A 1 75 ? -20.167 -0.000 30.486 1.00 87.56 75 SER A C 1
ATOM 617 O O . SER A 1 75 ? -19.374 -0.573 29.743 1.00 87.56 75 SER A O 1
ATOM 619 N N . ALA A 1 76 ? -21.349 0.446 30.057 1.00 90.69 76 ALA A N 1
ATOM 620 C CA . ALA A 1 76 ? -21.889 0.188 28.723 1.00 90.69 76 ALA A CA 1
ATOM 621 C C . ALA A 1 76 ? -21.025 0.748 27.568 1.00 90.69 76 ALA A C 1
ATOM 623 O O . ALA A 1 76 ? -21.134 0.269 26.437 1.00 90.69 76 ALA A O 1
ATOM 624 N N . ALA A 1 77 ? -20.169 1.753 27.805 1.00 89.06 77 ALA A N 1
ATOM 625 C CA . ALA A 1 77 ? -19.181 2.196 26.816 1.00 89.06 77 ALA A CA 1
ATOM 626 C C . ALA A 1 77 ? -18.004 1.209 26.717 1.00 89.06 77 ALA A C 1
ATOM 628 O O . ALA A 1 77 ? -17.623 0.834 25.607 1.00 89.06 77 ALA A O 1
ATOM 629 N N . ARG A 1 78 ? -17.490 0.724 27.859 1.00 90.19 78 ARG A N 1
ATOM 630 C CA . ARG A 1 78 ? -16.435 -0.307 27.923 1.00 90.19 78 ARG A CA 1
ATOM 631 C C . ARG A 1 78 ? -16.896 -1.643 27.330 1.00 90.19 78 ARG A C 1
ATOM 633 O O . ARG A 1 78 ? -16.198 -2.214 26.501 1.00 90.19 78 ARG A O 1
ATOM 640 N N . GLU A 1 79 ? -18.100 -2.100 27.667 1.00 92.44 79 GLU A N 1
ATOM 641 C CA . GLU A 1 79 ? -18.702 -3.332 27.125 1.00 92.44 79 GLU A CA 1
ATOM 642 C C . GLU A 1 79 ? -18.947 -3.279 25.611 1.00 92.44 79 GLU A C 1
ATOM 644 O O . GLU A 1 79 ? -18.931 -4.311 24.938 1.00 92.44 79 GLU A O 1
ATOM 649 N N . ARG A 1 80 ? -19.228 -2.091 25.060 1.00 92.75 80 ARG A N 1
ATOM 650 C CA . ARG A 1 80 ? -19.375 -1.902 23.610 1.00 92.75 80 ARG A CA 1
ATOM 651 C C . ARG A 1 80 ? -18.014 -1.923 22.916 1.00 92.75 80 ARG A C 1
ATOM 653 O O . ARG A 1 80 ? -17.899 -2.539 21.863 1.00 92.75 80 ARG A O 1
ATOM 660 N N . ALA A 1 81 ? -16.999 -1.305 23.521 1.00 92.62 81 ALA A N 1
ATOM 661 C CA . ALA A 1 81 ? -15.629 -1.331 23.019 1.00 92.62 81 ALA A CA 1
ATOM 662 C C . ALA A 1 81 ? -15.047 -2.756 23.005 1.00 92.62 81 ALA A C 1
ATOM 664 O O . ALA A 1 81 ? -14.589 -3.208 21.961 1.00 92.62 81 ALA A O 1
ATOM 665 N N . GLY A 1 82 ? -15.173 -3.505 24.107 1.00 92.12 82 GLY A N 1
ATOM 666 C CA . GLY A 1 82 ? -14.707 -4.896 24.187 1.00 92.12 82 GLY A CA 1
ATOM 667 C C . GLY A 1 82 ? -15.376 -5.820 23.161 1.00 92.12 82 GLY A C 1
ATOM 668 O O . GLY A 1 82 ? -14.691 -6.595 22.500 1.00 92.12 82 GLY A O 1
ATOM 669 N N . ARG A 1 83 ? -16.694 -5.683 22.946 1.00 93.75 83 ARG A N 1
ATOM 670 C CA . ARG A 1 83 ? -17.407 -6.422 21.886 1.00 93.75 83 ARG A CA 1
ATOM 671 C C . ARG A 1 83 ? -16.948 -6.041 20.478 1.00 93.75 83 ARG A C 1
ATOM 673 O O . ARG A 1 83 ? -16.850 -6.912 19.621 1.00 93.75 83 ARG A O 1
ATOM 680 N N . ALA A 1 84 ? -16.658 -4.764 20.229 1.00 93.62 84 ALA A N 1
ATOM 681 C CA . ALA A 1 84 ? -16.115 -4.329 18.945 1.00 93.62 84 ALA A CA 1
ATOM 682 C C . ALA A 1 84 ? -14.694 -4.872 18.711 1.00 93.62 84 ALA A C 1
ATOM 684 O O . ALA A 1 84 ? -14.393 -5.303 17.603 1.00 93.62 84 ALA A O 1
ATOM 685 N N . GLU A 1 85 ? -13.844 -4.925 19.742 1.00 93.38 85 GLU A N 1
ATOM 686 C CA . GLU A 1 85 ? -12.505 -5.520 19.635 1.00 93.38 85 GLU A CA 1
ATOM 687 C C . GLU A 1 85 ? -12.566 -7.034 19.375 1.00 93.38 85 GLU A C 1
ATOM 689 O O . GLU A 1 85 ? -11.836 -7.534 18.523 1.00 93.38 85 GLU A O 1
ATOM 694 N N . GLN A 1 86 ? -13.482 -7.754 20.034 1.00 92.56 86 GLN A N 1
ATOM 695 C CA . GLN A 1 86 ? -13.733 -9.177 19.768 1.00 92.56 86 GLN A CA 1
ATOM 696 C C . GLN A 1 86 ? -14.167 -9.428 18.316 1.00 92.56 86 GLN A C 1
ATOM 698 O O . GLN A 1 86 ? -13.617 -10.311 17.666 1.00 92.56 86 GLN A O 1
ATOM 703 N N . LEU A 1 87 ? -15.099 -8.628 17.784 1.00 94.00 87 LEU A N 1
ATOM 704 C CA . LEU A 1 87 ? -15.543 -8.745 16.389 1.00 94.00 87 LEU A CA 1
ATOM 705 C C . LEU A 1 87 ? -14.425 -8.409 15.390 1.00 94.00 87 LEU A C 1
ATOM 707 O O . LEU A 1 87 ? -14.296 -9.087 14.374 1.00 94.00 87 LEU A O 1
ATOM 711 N N . LEU A 1 88 ? -13.591 -7.403 15.674 1.00 91.44 88 LEU A N 1
ATOM 712 C CA . LEU A 1 88 ? -12.424 -7.088 14.841 1.00 91.44 88 LEU A CA 1
ATOM 713 C C . LEU A 1 88 ? -11.377 -8.208 14.866 1.00 91.44 88 LEU A C 1
ATOM 715 O O . LEU A 1 88 ? -10.779 -8.489 13.829 1.00 91.44 88 LEU A O 1
ATOM 719 N N . ARG A 1 89 ? -11.177 -8.867 16.015 1.00 89.25 89 ARG A N 1
ATOM 720 C CA . ARG A 1 89 ? -10.273 -10.018 16.143 1.00 89.25 89 ARG A CA 1
ATOM 721 C C . ARG A 1 89 ? -10.804 -11.242 15.392 1.00 89.25 89 ARG A C 1
ATOM 723 O O . ARG A 1 89 ? -10.060 -11.810 14.605 1.00 89.25 89 ARG A O 1
ATOM 730 N N . GLN A 1 90 ? -12.095 -11.556 15.511 1.00 91.75 90 GLN A N 1
ATOM 731 C CA . GLN A 1 90 ? -12.716 -12.620 14.717 1.00 91.75 90 GLN A CA 1
ATOM 732 C C . GLN A 1 90 ? -12.569 -12.358 13.206 1.00 91.75 90 GLN A C 1
ATOM 734 O O . GLN A 1 90 ? -12.131 -13.233 12.471 1.00 91.75 90 GLN A O 1
ATOM 739 N N . VAL A 1 91 ? -12.850 -11.137 12.735 1.00 91.44 91 VAL A N 1
ATOM 740 C CA . VAL A 1 91 ? -12.676 -10.780 11.313 1.00 91.44 91 VAL A CA 1
ATOM 741 C C . VAL A 1 91 ? -11.206 -10.861 10.870 1.00 91.44 91 VAL A C 1
ATOM 743 O O . VAL A 1 91 ? -10.939 -11.169 9.710 1.00 91.44 91 VAL A O 1
ATOM 746 N N . HIS A 1 92 ? -10.245 -10.610 11.764 1.00 86.88 92 HIS A N 1
ATOM 747 C CA . HIS A 1 92 ? -8.813 -10.766 11.490 1.00 86.88 92 HIS A CA 1
ATOM 748 C C . HIS A 1 92 ? -8.420 -12.241 11.300 1.00 86.88 92 HIS A C 1
ATOM 750 O O . HIS A 1 92 ? -7.750 -12.571 10.319 1.00 86.88 92 HIS A O 1
ATOM 756 N N . GLU A 1 93 ? -8.901 -13.113 12.188 1.00 87.81 93 GLU A N 1
ATOM 757 C CA . GLU A 1 93 ? -8.731 -14.570 12.127 1.00 87.81 93 GLU A CA 1
ATOM 758 C C . GLU A 1 93 ? -9.404 -15.152 10.864 1.00 87.81 93 GLU A C 1
ATOM 760 O O . GLU A 1 93 ? -8.733 -15.784 10.047 1.00 87.81 93 GLU A O 1
ATOM 765 N N . ASP A 1 94 ? -10.685 -14.839 10.624 1.00 93.25 94 ASP A N 1
ATOM 766 C CA . ASP A 1 94 ? -11.476 -15.304 9.467 1.00 93.25 94 ASP A CA 1
ATOM 767 C C . ASP A 1 94 ? -10.838 -14.934 8.108 1.00 93.25 94 ASP A C 1
ATOM 769 O O . ASP A 1 94 ? -10.996 -15.650 7.116 1.00 93.25 94 ASP A O 1
ATOM 773 N N . ASN A 1 95 ? -10.104 -13.816 8.040 1.00 89.00 95 ASN A N 1
ATOM 774 C CA . ASN A 1 95 ? -9.434 -13.348 6.820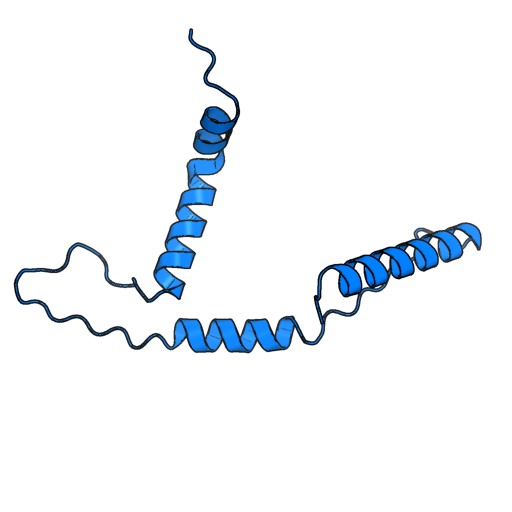 1.00 89.00 95 ASN A CA 1
ATOM 775 C C . ASN A 1 95 ? -7.968 -13.809 6.702 1.00 89.00 95 ASN A C 1
ATOM 777 O O . ASN A 1 95 ? -7.298 -13.408 5.750 1.00 89.00 95 ASN A O 1
ATOM 781 N N . ASN A 1 96 ? -7.477 -14.665 7.609 1.00 83.25 96 ASN A N 1
ATOM 782 C CA . ASN A 1 96 ? -6.090 -15.158 7.643 1.00 83.25 96 ASN A CA 1
ATOM 783 C C . ASN A 1 96 ? -5.069 -14.004 7.618 1.00 83.25 96 ASN A C 1
ATOM 785 O O . ASN A 1 96 ? -4.170 -13.961 6.777 1.00 83.25 96 ASN A O 1
ATOM 789 N N . LEU A 1 97 ? -5.263 -13.020 8.501 1.00 77.31 97 LEU A N 1
ATOM 790 C CA . LEU A 1 97 ? -4.458 -11.798 8.539 1.00 77.31 97 LEU A CA 1
ATOM 791 C C . LEU A 1 97 ? -3.306 -11.832 9.556 1.00 77.31 97 LEU A C 1
ATOM 793 O O . LEU A 1 97 ? -2.698 -10.779 9.747 1.00 77.31 97 LEU A O 1
ATOM 797 N N . GLU A 1 98 ? -2.985 -12.976 10.163 1.00 64.06 98 GLU A N 1
ATOM 798 C CA . GLU A 1 98 ? -1.787 -13.161 11.009 1.00 64.06 98 GLU A CA 1
ATOM 799 C C . GLU A 1 98 ? -0.504 -13.371 10.181 1.00 64.06 98 GLU A C 1
ATOM 801 O O . GLU A 1 98 ? -0.505 -14.242 9.282 1.00 64.06 98 GLU A O 1
#

Sequence (98 aa):
MEQLPLPQVIARMDSQRLRGYREHLDFYNGVQWLGTARRRERRLTFNYAKVFVDKVTAYLMSSRTFSVLPAGTSSAARERAGRAEQLLRQVHEDNNLE

Secondary structure (DSSP, 8-state):
-----HHHHHHHHTHHHHHHHHHHHHHHTT----SPPPTT-------HHHHHHHHHHHHHHTT-------SSSSHHHHHHHHHHHHHHHHHHHHTT--